Protein AF-A0A6B3GKW2-F1 (afdb_monomer)

pLDDT: mean 96.5, std 2.6, range [75.56, 98.69]

Nearest PDB structures (foldseek):
  6a1k-assembly1_B  TM=4.798E-01  e=1.785E+00  Bacillus subtilis subsp. subtilis str. 168
  3l86-assembly1_A  TM=4.323E-01  e=1.669E+00  Streptococcus mutans UA159
  5gl5-assembly1_A  TM=5.821E-01  e=4.915E+00  Saccharomyces cerevisiae S288C
  5djs-assembly1_A  TM=5.212E-01  e=7.886E+00  Thermobaculum terrenum

Secondary structure (DSSP, 8-state):
-EEEEEEEESSS--HHHHHHHHHHHHHHTTSEEEEEEEEE-SSS-TT-PPTT-EEEEEEE--TT-TT--TT-TTTTSBPSSS-TTSTTGGG-BHHHHHHH-

Solvent-accessible surface area (backbone atoms only — not comparable to full-atom values): 5838 Å² total; per-residue (Å²): 99,82,46,77,45,82,34,75,52,59,52,54,85,50,70,69,48,54,53,50,40,54,51,44,30,62,47,26,78,79,29,51,29,37,39,38,12,46,40,31,72,61,96,61,37,74,77,54,78,40,66,76,38,49,81,51,63,70,38,34,58,32,91,87,45,96,70,44,40,77,80,39,75,43,45,77,34,73,38,80,75,61,58,82,87,45,95,60,32,87,79,42,10,39,44,52,46,64,66,72,103

Mean predicted aligned error: 2.57 Å

Sequence (101 aa):
MHISFLLHNAYGIGGTIRTTFTLARTLAEQHDVEIVSVFRHRDAPVLGAPEGVALRHLVDLRKKSATYDGESAEHARPATVFPRGDSRHKQYSRLTDARIA

Structure (mmCIF, N/CA/C/O backbone):
data_AF-A0A6B3GKW2-F1
#
_entry.id   AF-A0A6B3GKW2-F1
#
loop_
_atom_site.group_PDB
_atom_site.id
_atom_site.type_symbol
_atom_site.label_atom_id
_atom_site.label_alt_id
_atom_site.label_comp_id
_atom_site.label_asym_id
_atom_site.label_entity_id
_atom_site.label_seq_id
_atom_site.pdbx_PDB_ins_code
_atom_site.Cartn_x
_atom_site.Cartn_y
_atom_site.Cartn_z
_atom_site.occupancy
_atom_site.B_iso_or_equiv
_atom_site.auth_seq_id
_atom_site.auth_comp_id
_atom_site.auth_asym_id
_atom_site.auth_atom_id
_atom_site.pdbx_PDB_model_num
ATOM 1 N N . MET A 1 1 ? -18.514 -2.827 9.881 1.00 97.50 1 MET A N 1
ATOM 2 C CA . MET A 1 1 ? -18.279 -3.013 8.427 1.00 97.50 1 MET A CA 1
ATOM 3 C C . MET A 1 1 ? -16.799 -3.279 8.213 1.00 97.50 1 MET A C 1
ATOM 5 O O . MET A 1 1 ? -16.035 -2.940 9.110 1.00 97.50 1 MET A O 1
ATOM 9 N N . HIS A 1 2 ? -16.422 -3.854 7.070 1.00 97.62 2 HIS A N 1
ATOM 10 C CA . HIS A 1 2 ? -15.023 -3.958 6.649 1.00 97.62 2 HIS A CA 1
ATOM 11 C C . HIS A 1 2 ? -14.680 -2.790 5.712 1.00 97.62 2 HIS A C 1
ATOM 13 O O . HIS A 1 2 ? -15.454 -2.507 4.794 1.00 97.62 2 HIS A O 1
ATOM 19 N N . ILE A 1 3 ? -13.572 -2.090 5.963 1.00 98.31 3 ILE A N 1
ATOM 20 C CA . ILE A 1 3 ? -13.134 -0.914 5.197 1.00 98.31 3 ILE A CA 1
ATOM 21 C C . ILE A 1 3 ? -11.665 -1.086 4.803 1.00 98.31 3 ILE A C 1
ATOM 23 O O . ILE A 1 3 ? -10.791 -1.140 5.667 1.00 98.31 3 ILE A O 1
ATOM 27 N N . SER A 1 4 ? -11.384 -1.076 3.499 1.00 97.94 4 SER A N 1
ATOM 28 C CA . SER A 1 4 ? -10.018 -1.174 2.972 1.00 97.94 4 SER A CA 1
ATOM 29 C C . SER A 1 4 ? -9.558 0.152 2.365 1.00 97.94 4 SER A C 1
ATOM 31 O O . SER A 1 4 ? -10.174 0.676 1.435 1.00 97.94 4 SER A O 1
ATOM 33 N N . PHE A 1 5 ? -8.427 0.672 2.840 1.00 98.19 5 PHE A N 1
ATOM 34 C CA . PHE A 1 5 ? -7.719 1.784 2.207 1.00 98.19 5 PHE A CA 1
ATOM 35 C C . PHE A 1 5 ? -6.627 1.254 1.281 1.00 98.19 5 PHE A C 1
ATOM 37 O O . PHE A 1 5 ? -5.653 0.665 1.747 1.00 98.19 5 PHE A O 1
ATOM 44 N N . LEU A 1 6 ? -6.732 1.516 -0.021 1.00 97.44 6 LEU A N 1
ATOM 45 C CA . LEU A 1 6 ? -5.657 1.223 -0.969 1.00 97.44 6 LEU A CA 1
ATOM 46 C C . LEU A 1 6 ? -4.730 2.435 -1.105 1.00 97.44 6 LEU A C 1
ATOM 48 O O . LEU A 1 6 ? -5.137 3.504 -1.560 1.00 97.44 6 LEU A O 1
ATOM 52 N N . LEU A 1 7 ? -3.462 2.265 -0.735 1.00 96.88 7 LEU A N 1
ATOM 53 C CA . LEU A 1 7 ? -2.424 3.279 -0.885 1.00 96.88 7 LEU A CA 1
ATOM 54 C C . LEU A 1 7 ? -1.386 2.822 -1.895 1.00 96.88 7 LEU A C 1
ATOM 56 O O . LEU A 1 7 ? -0.922 1.690 -1.847 1.00 96.88 7 LEU A O 1
ATOM 60 N N . HIS A 1 8 ? -0.910 3.742 -2.733 1.00 95.81 8 HIS A N 1
ATOM 61 C CA . HIS A 1 8 ? 0.269 3.490 -3.563 1.00 95.81 8 HIS A CA 1
ATOM 62 C C . HIS A 1 8 ? 1.453 2.968 -2.722 1.00 95.81 8 HIS A C 1
ATOM 64 O O . HIS A 1 8 ? 2.141 2.026 -3.107 1.00 95.81 8 HIS A O 1
ATOM 70 N N . ASN A 1 9 ? 1.684 3.574 -1.555 1.00 94.75 9 ASN A N 1
ATOM 71 C CA . ASN A 1 9 ? 2.777 3.217 -0.663 1.00 94.75 9 ASN A CA 1
ATOM 72 C C . ASN A 1 9 ? 2.495 3.719 0.761 1.00 94.75 9 ASN A C 1
ATOM 74 O O . ASN A 1 9 ? 2.423 4.927 0.979 1.00 94.75 9 ASN A O 1
ATOM 78 N N . ALA A 1 10 ? 2.394 2.808 1.726 1.00 97.00 10 ALA A N 1
ATOM 79 C CA . ALA A 1 10 ? 2.161 3.110 3.140 1.00 97.00 10 ALA A CA 1
ATOM 80 C C . ALA A 1 10 ? 3.454 3.320 3.960 1.00 97.00 10 ALA A C 1
ATOM 82 O O . ALA A 1 10 ? 3.393 3.635 5.142 1.00 97.00 10 ALA A O 1
ATOM 83 N N . TYR A 1 11 ? 4.636 3.155 3.358 1.00 96.31 11 TYR A N 1
ATOM 84 C CA . TYR A 1 11 ? 5.924 3.147 4.069 1.00 96.31 11 TYR A CA 1
ATOM 85 C C . TYR A 1 11 ? 6.679 4.488 4.016 1.00 96.31 11 TYR A C 1
ATOM 87 O O . TYR A 1 11 ? 7.807 4.586 4.498 1.00 96.31 11 TYR A O 1
ATOM 95 N N . GLY A 1 12 ? 6.084 5.517 3.407 1.00 93.62 12 GLY A N 1
ATOM 96 C CA . GLY A 1 12 ? 6.626 6.878 3.352 1.00 93.62 12 GLY A CA 1
ATOM 97 C C . GLY A 1 12 ? 6.151 7.778 4.500 1.00 93.62 12 GLY A C 1
ATOM 98 O O . GLY A 1 12 ? 5.532 7.324 5.456 1.00 93.62 12 GLY A O 1
ATOM 99 N N . ILE A 1 13 ? 6.424 9.081 4.377 1.00 93.19 13 ILE A N 1
ATOM 100 C CA . ILE A 1 13 ? 6.066 10.113 5.376 1.00 93.19 13 ILE A CA 1
ATOM 101 C C . ILE A 1 13 ? 5.143 11.215 4.828 1.00 93.19 13 ILE A C 1
ATOM 103 O O . ILE A 1 13 ? 4.928 12.231 5.487 1.00 93.19 13 ILE A O 1
ATOM 107 N N . GLY A 1 14 ? 4.634 11.051 3.603 1.00 92.62 14 GLY A N 1
ATOM 108 C CA . GLY A 1 14 ? 3.843 12.074 2.915 1.00 92.62 14 GLY A CA 1
ATOM 109 C C . GLY A 1 14 ? 2.512 12.382 3.610 1.00 92.62 14 GLY A C 1
ATOM 110 O O . GLY A 1 14 ? 1.951 11.531 4.301 1.00 92.62 14 GLY A O 1
ATOM 111 N N . GLY A 1 15 ? 1.982 13.588 3.381 1.00 95.75 15 GLY A N 1
ATOM 112 C CA . GLY A 1 15 ? 0.738 14.063 4.005 1.00 95.75 15 GLY A CA 1
ATOM 113 C C . GLY A 1 15 ? -0.445 13.110 3.814 1.00 95.75 15 GLY A C 1
ATOM 114 O O . GLY A 1 15 ? -1.122 12.785 4.781 1.00 95.75 15 GLY A O 1
ATOM 115 N N . THR A 1 16 ? -0.623 12.560 2.608 1.00 95.00 16 THR A N 1
ATOM 116 C CA . THR A 1 16 ? -1.677 11.571 2.319 1.00 95.00 16 THR A CA 1
ATOM 117 C C . THR A 1 16 ? -1.582 10.331 3.207 1.00 95.00 16 THR A C 1
ATOM 119 O O . THR A 1 16 ? -2.603 9.857 3.697 1.00 95.00 16 THR A O 1
ATOM 122 N N . ILE A 1 17 ? -0.370 9.820 3.451 1.00 96.62 17 ILE A N 1
ATOM 123 C CA . ILE A 1 17 ? -0.153 8.636 4.296 1.00 96.62 17 ILE A CA 1
ATOM 124 C C . ILE A 1 17 ? -0.559 8.965 5.730 1.00 96.62 17 ILE A C 1
ATOM 126 O O . ILE A 1 17 ? -1.339 8.230 6.324 1.00 96.62 17 ILE A O 1
ATOM 130 N N . ARG A 1 18 ? -0.101 10.109 6.256 1.00 96.75 18 ARG A N 1
ATOM 131 C CA . ARG A 1 18 ? -0.435 10.559 7.612 1.00 96.75 18 ARG A CA 1
ATOM 132 C C . ARG A 1 18 ? -1.942 10.711 7.804 1.00 96.75 18 ARG A C 1
ATOM 134 O O . ARG A 1 18 ? -2.485 10.162 8.754 1.00 96.75 18 ARG A O 1
ATOM 141 N N . THR A 1 19 ? -2.615 11.420 6.900 1.00 97.75 19 THR A N 1
ATOM 142 C CA . THR A 1 19 ? -4.065 11.631 6.987 1.00 97.75 19 THR A CA 1
ATOM 143 C C . THR A 1 19 ? -4.830 10.314 6.879 1.00 97.75 19 THR A C 1
ATOM 145 O O . THR A 1 19 ? -5.750 10.088 7.660 1.00 97.75 19 THR A O 1
ATOM 148 N N . THR A 1 20 ? -4.419 9.418 5.974 1.00 98.00 20 THR A N 1
ATOM 149 C CA . THR A 1 20 ? -5.048 8.093 5.836 1.00 98.00 20 THR A CA 1
ATOM 150 C C . THR A 1 20 ? -4.851 7.253 7.094 1.00 98.00 20 THR A C 1
ATOM 152 O O . THR A 1 20 ? -5.802 6.638 7.555 1.00 98.00 20 THR A O 1
ATOM 155 N N . PHE A 1 21 ? -3.656 7.258 7.694 1.00 98.06 21 PHE A N 1
ATOM 156 C CA . PHE A 1 21 ? -3.384 6.514 8.929 1.00 98.06 21 PHE A CA 1
ATOM 157 C C . PHE A 1 21 ? -4.230 7.034 10.092 1.00 98.06 21 PHE A C 1
ATOM 159 O O . PHE A 1 21 ? -4.806 6.237 10.827 1.00 98.06 21 PHE A O 1
ATOM 166 N N . THR A 1 22 ? -4.353 8.358 10.235 1.00 98.19 22 THR A N 1
ATOM 167 C CA . THR A 1 22 ? -5.220 8.967 11.252 1.00 98.19 22 THR A CA 1
ATOM 168 C C . THR A 1 22 ? -6.676 8.555 11.059 1.00 98.19 22 THR A C 1
ATOM 170 O O . THR A 1 22 ? -7.304 8.113 12.016 1.00 98.19 22 THR A O 1
ATOM 173 N N . LEU A 1 23 ? -7.200 8.662 9.833 1.00 98.44 23 LEU A N 1
ATOM 174 C CA . LEU A 1 23 ? -8.583 8.294 9.531 1.00 98.44 23 LEU A CA 1
ATOM 175 C C . LEU A 1 23 ? -8.835 6.799 9.759 1.00 98.44 23 LEU A C 1
ATOM 177 O O . LEU A 1 23 ? -9.822 6.441 10.394 1.00 98.44 23 LEU A O 1
ATOM 181 N N . ALA A 1 24 ? -7.936 5.938 9.280 1.00 98.50 24 ALA A N 1
ATOM 182 C CA . ALA A 1 24 ? -8.045 4.494 9.447 1.00 98.50 24 ALA A CA 1
ATOM 183 C C . ALA A 1 24 ? -8.067 4.102 10.928 1.00 98.50 24 ALA A C 1
ATOM 185 O O . ALA A 1 24 ? -8.935 3.337 11.330 1.00 98.50 24 ALA A O 1
ATOM 186 N N . ARG A 1 25 ? -7.178 4.687 11.745 1.00 98.44 25 ARG A N 1
ATOM 187 C CA . ARG A 1 25 ? -7.157 4.472 13.199 1.00 98.44 25 ARG A CA 1
ATOM 188 C C . ARG A 1 25 ? -8.484 4.864 13.846 1.00 98.44 25 ARG A C 1
ATOM 190 O O . ARG A 1 25 ? -9.021 4.100 14.631 1.00 98.44 25 ARG A O 1
ATOM 197 N N . THR A 1 26 ? -9.019 6.037 13.512 1.00 98.50 26 THR A N 1
ATOM 198 C CA . THR A 1 26 ? -10.293 6.502 14.081 1.00 98.50 26 THR A CA 1
ATOM 199 C C . THR A 1 26 ? -11.464 5.613 13.662 1.00 98.50 26 THR A C 1
ATOM 201 O O . THR A 1 26 ? -12.319 5.303 14.481 1.00 98.50 26 THR A O 1
ATOM 204 N N . LEU A 1 27 ? -11.504 5.153 12.410 1.00 98.50 27 LEU A N 1
ATOM 205 C CA . LEU A 1 27 ? -12.551 4.232 11.957 1.00 98.50 27 LEU A CA 1
ATOM 206 C C . LEU A 1 27 ? -12.418 2.840 12.590 1.00 98.50 27 LEU A C 1
ATOM 208 O O . LEU A 1 27 ? -13.435 2.189 12.824 1.00 98.50 27 LEU A O 1
ATOM 212 N N . ALA A 1 28 ? -11.197 2.402 12.906 1.00 98.44 28 ALA A N 1
ATOM 213 C CA . ALA A 1 28 ? -10.935 1.109 13.535 1.00 98.44 28 ALA A CA 1
ATOM 214 C C . ALA A 1 28 ? -11.524 0.982 14.950 1.00 98.44 28 ALA A C 1
ATOM 216 O O . ALA A 1 28 ? -11.721 -0.126 15.437 1.00 98.44 28 ALA A O 1
ATOM 217 N N . GLU A 1 29 ? -11.881 2.097 15.595 1.00 98.12 29 GLU A N 1
ATOM 218 C CA . GLU A 1 29 ? -12.583 2.086 16.886 1.00 98.12 29 GLU A CA 1
ATOM 219 C C . GLU A 1 29 ? -13.976 1.435 16.790 1.00 98.12 29 GLU A C 1
ATOM 221 O O . GLU A 1 29 ? -14.513 0.971 17.795 1.00 98.12 29 GLU A O 1
ATOM 226 N N . GLN A 1 30 ? -14.579 1.397 15.594 1.00 98.19 30 GLN A N 1
ATOM 227 C CA . GLN A 1 30 ? -15.943 0.888 15.380 1.00 98.19 30 GLN A CA 1
ATOM 228 C C . GLN A 1 30 ? -16.077 -0.054 14.175 1.00 98.19 30 GLN A C 1
ATOM 230 O O . GLN A 1 30 ? -17.151 -0.620 13.927 1.00 98.19 30 GLN A O 1
ATOM 235 N N . HIS A 1 31 ? -15.026 -0.203 13.375 1.00 98.56 31 HIS A N 1
ATOM 236 C CA . HIS A 1 31 ? -15.036 -0.959 12.128 1.00 98.56 31 HIS A CA 1
ATOM 237 C C . HIS A 1 31 ? -13.799 -1.846 12.019 1.00 98.56 31 HIS A C 1
ATOM 239 O O . HIS A 1 31 ? -12.775 -1.581 12.634 1.00 98.56 31 HIS A O 1
ATOM 245 N N . ASP A 1 32 ? -13.893 -2.887 11.199 1.00 98.44 32 ASP A N 1
ATOM 246 C CA . ASP A 1 32 ? -12.725 -3.662 10.800 1.00 98.44 32 ASP A CA 1
ATOM 247 C C . ASP A 1 32 ? -12.042 -2.919 9.647 1.00 98.44 32 ASP A C 1
ATOM 249 O O . ASP A 1 32 ? -12.658 -2.700 8.598 1.00 98.44 32 ASP A O 1
ATOM 253 N N . VAL A 1 33 ? -10.817 -2.446 9.869 1.00 98.69 33 VAL A N 1
ATOM 254 C CA . VAL A 1 33 ? -10.118 -1.559 8.936 1.00 98.69 33 VAL A CA 1
ATOM 255 C C . VAL A 1 33 ? -8.773 -2.150 8.551 1.00 98.69 33 VAL A C 1
ATOM 257 O O . VAL A 1 33 ? -7.954 -2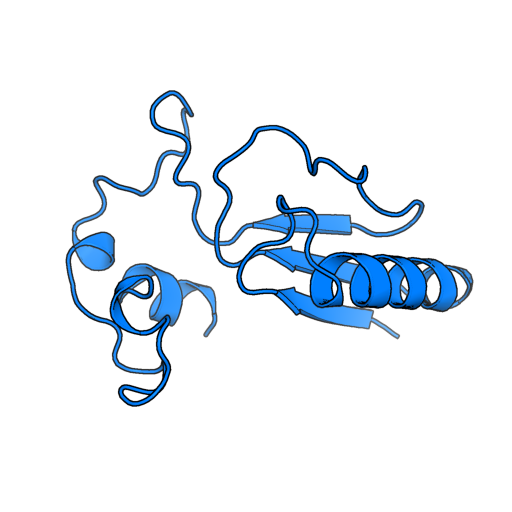.499 9.404 1.00 98.69 33 VAL A O 1
ATOM 260 N N . GLU A 1 34 ? -8.503 -2.170 7.249 1.00 98.38 34 GLU A N 1
ATOM 261 C CA . GLU A 1 34 ? -7.187 -2.499 6.716 1.00 98.38 34 GLU A CA 1
ATOM 262 C C . GLU A 1 34 ? -6.627 -1.393 5.819 1.00 98.38 34 GLU A C 1
ATOM 264 O O . GLU A 1 34 ? -7.340 -0.654 5.136 1.00 98.38 34 GLU A O 1
ATOM 269 N N . ILE A 1 35 ? -5.301 -1.312 5.794 1.00 98.44 35 ILE A N 1
ATOM 270 C CA . ILE A 1 35 ? -4.539 -0.559 4.810 1.00 98.44 35 ILE A CA 1
ATOM 271 C C . ILE A 1 35 ? -3.799 -1.558 3.929 1.00 98.44 35 ILE A C 1
ATOM 273 O O . ILE A 1 35 ? -3.029 -2.405 4.388 1.00 98.44 35 ILE A O 1
ATOM 277 N N . VAL A 1 36 ? -3.994 -1.401 2.628 1.00 98.25 36 VAL A N 1
ATOM 278 C CA . VAL A 1 36 ? -3.365 -2.191 1.582 1.00 98.25 36 VAL A CA 1
ATOM 279 C C . VAL A 1 36 ? -2.387 -1.289 0.849 1.00 98.25 36 VAL A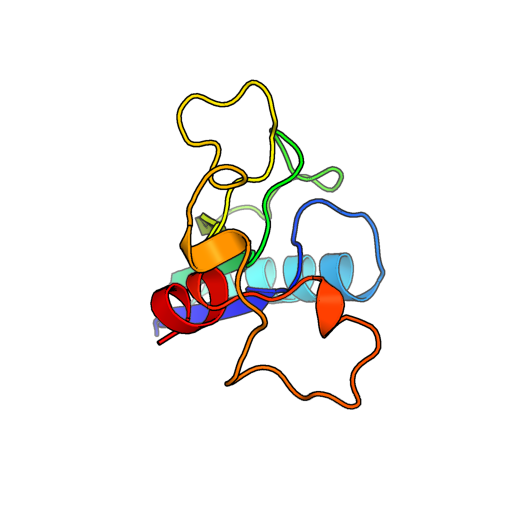 C 1
ATOM 281 O O . VAL A 1 36 ? -2.775 -0.368 0.134 1.00 98.25 36 VAL A O 1
ATOM 284 N N . SER A 1 37 ? -1.095 -1.528 1.034 1.00 98.12 37 SER A N 1
ATOM 285 C CA . SER A 1 37 ? -0.054 -0.827 0.285 1.00 98.12 37 SER A CA 1
ATOM 286 C C . SER A 1 37 ? 0.198 -1.538 -1.043 1.00 98.12 37 SER A C 1
ATOM 288 O O . SER A 1 37 ? 0.518 -2.722 -1.042 1.00 98.12 37 SER A O 1
ATOM 290 N N . VAL A 1 38 ? 0.136 -0.852 -2.184 1.00 98.06 38 VAL A N 1
ATOM 291 C CA . VAL A 1 38 ? 0.5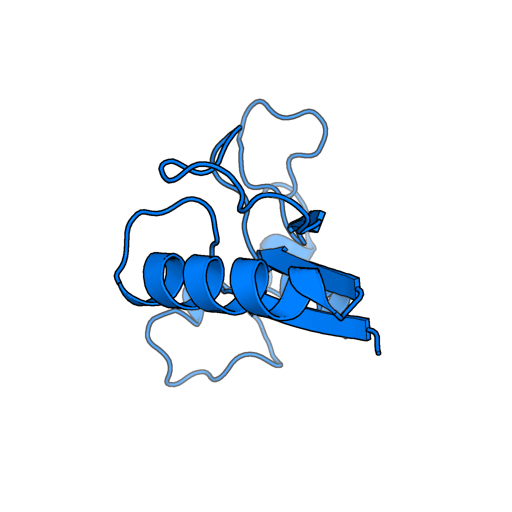06 -1.471 -3.469 1.00 98.06 38 VAL A CA 1
ATOM 292 C C . VAL A 1 38 ? 1.963 -1.920 -3.413 1.00 98.06 38 VAL A C 1
ATOM 294 O O . VAL A 1 38 ? 2.255 -3.075 -3.704 1.00 98.06 38 VAL A O 1
ATOM 297 N N . PHE A 1 39 ? 2.862 -1.048 -2.954 1.00 98.12 39 PHE A N 1
ATOM 298 C CA . PHE A 1 39 ? 4.284 -1.363 -2.844 1.00 98.12 39 PHE A CA 1
ATOM 299 C C . PHE A 1 39 ? 4.769 -1.392 -1.400 1.00 98.12 39 PHE A C 1
ATOM 301 O O . PHE A 1 39 ? 4.431 -0.524 -0.591 1.00 98.12 39 PHE A O 1
ATOM 308 N N . ARG A 1 40 ? 5.652 -2.340 -1.099 1.00 97.69 40 ARG A N 1
ATOM 309 C CA . ARG A 1 40 ? 6.495 -2.348 0.096 1.00 97.69 40 ARG A CA 1
ATOM 310 C C . ARG A 1 40 ? 7.948 -2.205 -0.319 1.00 97.69 40 ARG A C 1
ATOM 312 O O . ARG A 1 40 ? 8.454 -2.987 -1.105 1.00 97.69 40 ARG A O 1
ATOM 319 N N . HIS A 1 41 ? 8.632 -1.209 0.228 1.00 96.31 41 HIS A N 1
ATOM 320 C CA . HIS A 1 41 ? 10.059 -0.974 -0.030 1.00 96.31 41 HIS A CA 1
ATOM 321 C C . HIS A 1 41 ? 10.870 -0.851 1.272 1.00 96.31 41 HIS A C 1
ATOM 323 O O . HIS A 1 41 ? 12.072 -0.604 1.234 1.00 96.31 41 HIS A O 1
ATOM 329 N N . ARG A 1 42 ? 10.212 -1.019 2.429 1.00 95.81 42 ARG A N 1
ATOM 330 C CA . ARG A 1 42 ? 10.795 -0.988 3.778 1.00 95.81 42 ARG A CA 1
ATOM 331 C C . ARG A 1 42 ? 10.157 -2.056 4.653 1.00 95.81 42 ARG A C 1
ATOM 333 O O . ARG A 1 42 ? 9.037 -2.498 4.392 1.00 95.81 42 ARG A O 1
ATOM 340 N N . ASP A 1 43 ? 10.861 -2.448 5.706 1.00 94.50 43 ASP A N 1
ATOM 341 C CA . ASP A 1 43 ? 10.364 -3.456 6.641 1.00 94.50 43 ASP A CA 1
ATOM 342 C C . ASP A 1 43 ? 9.187 -2.930 7.464 1.00 94.50 43 ASP A C 1
ATOM 344 O O . ASP A 1 43 ? 8.170 -3.613 7.564 1.00 94.50 43 ASP A O 1
ATOM 348 N N . ALA A 1 44 ? 9.270 -1.694 7.954 1.00 94.19 44 ALA A N 1
ATOM 349 C CA . ALA A 1 44 ? 8.212 -1.047 8.723 1.00 94.19 44 ALA A CA 1
ATOM 350 C C . ALA A 1 44 ? 7.869 0.344 8.157 1.00 94.19 44 ALA A C 1
ATOM 352 O O . ALA A 1 44 ? 8.749 1.009 7.591 1.00 94.19 44 ALA A O 1
ATOM 353 N N . PRO A 1 45 ? 6.608 0.807 8.283 1.00 95.81 45 PRO A N 1
ATOM 354 C CA . PRO A 1 45 ? 6.249 2.191 7.997 1.00 95.81 45 PRO A CA 1
ATOM 355 C C . PRO A 1 45 ? 7.013 3.152 8.897 1.00 95.81 45 PRO A C 1
ATOM 357 O O . PRO A 1 45 ? 7.107 2.939 10.102 1.00 95.81 45 PRO A O 1
ATOM 360 N N . VAL A 1 46 ? 7.500 4.254 8.330 1.00 95.56 46 VAL A N 1
ATOM 361 C CA . VAL A 1 46 ? 8.263 5.255 9.095 1.00 95.56 46 VAL A CA 1
ATOM 362 C C . VAL A 1 46 ? 7.405 5.935 10.165 1.00 95.56 46 VAL A C 1
ATOM 364 O O . VAL A 1 46 ? 7.913 6.299 11.217 1.00 95.56 46 VAL A O 1
ATOM 367 N N . LEU A 1 47 ? 6.106 6.092 9.908 1.00 93.38 47 LEU A N 1
ATOM 368 C CA . LEU A 1 47 ? 5.165 6.699 10.852 1.00 93.38 47 LEU A CA 1
ATOM 369 C C . LEU A 1 47 ? 4.628 5.713 11.905 1.00 93.38 47 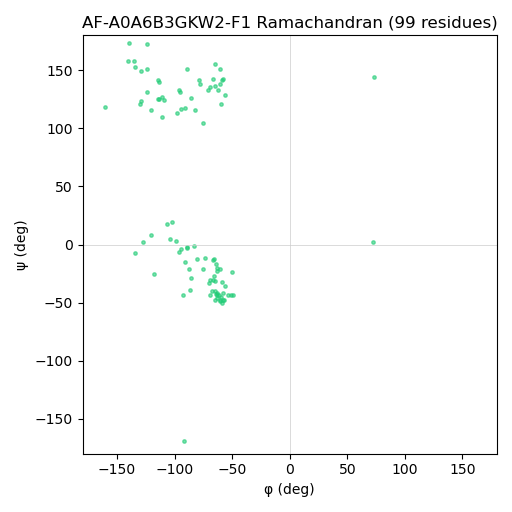LEU A C 1
ATOM 371 O O . LEU A 1 47 ? 3.849 6.129 12.755 1.00 93.38 47 LEU A O 1
ATOM 375 N N . GLY A 1 48 ? 5.027 4.436 11.848 1.00 94.12 48 GLY A N 1
ATOM 376 C CA . GLY A 1 48 ? 4.368 3.351 12.577 1.00 94.12 48 GLY A CA 1
ATOM 377 C C . GLY A 1 48 ? 3.020 2.986 11.948 1.00 94.12 48 GLY A C 1
ATOM 378 O O . GLY A 1 48 ? 2.322 3.842 11.406 1.00 94.12 48 GLY A O 1
ATOM 379 N N . ALA A 1 49 ? 2.661 1.701 11.961 1.00 92.88 49 ALA A N 1
ATOM 380 C CA . ALA A 1 49 ? 1.323 1.294 11.536 1.00 92.88 49 ALA A CA 1
ATOM 381 C C . ALA A 1 49 ? 0.276 1.829 12.538 1.00 92.88 49 ALA A C 1
ATOM 383 O O . ALA A 1 49 ? 0.567 1.855 13.737 1.00 92.88 49 ALA A O 1
ATOM 384 N N . PRO A 1 50 ? -0.911 2.270 12.079 1.00 95.50 50 PRO A N 1
ATOM 385 C CA . PRO A 1 50 ? -1.952 2.732 12.984 1.00 95.50 50 PRO A CA 1
ATOM 386 C C . PRO A 1 50 ? -2.456 1.577 13.855 1.00 95.50 50 PRO A C 1
ATOM 388 O O . PRO A 1 50 ? -2.671 0.468 13.371 1.00 95.50 50 PRO A O 1
ATOM 391 N N . GLU A 1 51 ? -2.632 1.842 15.147 1.00 96.19 51 GLU A N 1
ATOM 392 C CA . GLU A 1 51 ? -3.165 0.862 16.094 1.00 96.19 51 GLU A CA 1
ATOM 393 C C . GLU A 1 51 ? -4.565 0.395 15.675 1.00 96.19 51 GLU A C 1
ATOM 395 O O . GLU A 1 51 ? -5.364 1.186 15.173 1.00 96.19 51 GLU A O 1
ATOM 400 N N . GLY A 1 52 ? -4.845 -0.898 15.859 1.00 96.88 52 GLY A N 1
ATOM 401 C CA . GLY A 1 52 ? -6.129 -1.503 15.495 1.00 96.88 52 GLY A CA 1
ATOM 402 C C . GLY A 1 52 ? -6.358 -1.676 13.989 1.00 96.88 52 GLY A C 1
ATOM 403 O O . GLY A 1 52 ? -7.413 -2.161 13.602 1.00 96.88 52 GLY A O 1
ATOM 404 N N . VAL A 1 53 ? -5.389 -1.318 13.137 1.00 98.38 53 VAL A N 1
ATOM 405 C CA . VAL A 1 53 ? -5.514 -1.390 11.675 1.00 98.38 53 VAL A CA 1
ATOM 406 C C . VAL A 1 53 ? -4.555 -2.434 11.111 1.00 98.38 53 VAL A C 1
ATOM 408 O O . VAL A 1 53 ? -3.339 -2.360 11.312 1.00 98.38 53 VAL A O 1
ATOM 411 N N . ALA A 1 54 ? -5.081 -3.387 10.341 1.00 97.75 54 ALA A N 1
ATOM 412 C CA . ALA A 1 54 ? -4.242 -4.341 9.625 1.00 97.75 54 ALA A CA 1
ATOM 413 C C . ALA A 1 54 ? -3.471 -3.633 8.499 1.00 97.75 54 ALA A C 1
ATOM 415 O O . ALA A 1 54 ? -4.040 -2.853 7.739 1.00 97.75 54 ALA A O 1
ATOM 416 N N . LEU A 1 55 ? -2.175 -3.916 8.356 1.00 97.62 55 LEU A N 1
ATOM 417 C CA . LEU A 1 55 ? -1.361 -3.390 7.260 1.00 97.62 55 LEU A CA 1
ATOM 418 C C . LEU A 1 55 ? -0.773 -4.534 6.441 1.00 97.62 55 LEU A C 1
ATOM 420 O O . LEU A 1 55 ? 0.086 -5.278 6.918 1.00 97.62 55 LEU A O 1
ATOM 424 N N . ARG A 1 56 ? -1.172 -4.616 5.172 1.00 96.69 56 ARG A N 1
ATOM 425 C CA . ARG A 1 56 ? -0.609 -5.560 4.199 1.00 96.69 56 ARG A CA 1
ATOM 426 C C . ARG A 1 56 ? -0.081 -4.849 2.961 1.00 96.69 56 ARG A C 1
ATOM 428 O O . ARG A 1 56 ? -0.239 -3.641 2.789 1.00 96.69 56 ARG A O 1
ATOM 435 N N . HIS A 1 57 ? 0.579 -5.613 2.099 1.00 97.75 57 HIS A N 1
ATOM 436 C CA . HIS A 1 57 ? 1.136 -5.120 0.847 1.00 97.75 57 HIS A CA 1
ATOM 437 C C . HIS A 1 57 ? 0.817 -6.063 -0.310 1.00 97.75 57 HIS A C 1
ATOM 439 O O . HIS A 1 57 ? 0.626 -7.257 -0.089 1.00 97.75 57 HIS A O 1
ATOM 445 N N . LEU A 1 58 ? 0.752 -5.517 -1.524 1.00 97.81 58 LEU A N 1
ATOM 446 C CA . LEU A 1 58 ? 0.514 -6.297 -2.735 1.00 97.81 58 LEU A CA 1
ATOM 447 C C . LEU A 1 58 ? 1.814 -6.723 -3.398 1.00 97.81 58 LEU A C 1
ATOM 449 O O . LEU A 1 58 ? 1.894 -7.862 -3.820 1.00 97.81 58 LEU A O 1
ATOM 453 N N . VAL A 1 59 ? 2.812 -5.844 -3.501 1.00 98.31 59 VAL A N 1
ATOM 454 C CA . VAL A 1 59 ? 4.095 -6.107 -4.170 1.00 98.31 59 VAL A CA 1
ATOM 455 C C . VAL A 1 59 ? 5.246 -5.721 -3.247 1.00 98.31 59 VAL A C 1
ATOM 457 O O . VAL A 1 59 ? 5.335 -4.577 -2.792 1.00 98.31 59 VAL A O 1
ATOM 460 N N . ASP A 1 60 ? 6.142 -6.662 -2.968 1.00 98.12 60 ASP A N 1
ATOM 461 C CA . ASP A 1 60 ? 7.322 -6.442 -2.139 1.00 98.12 60 ASP A CA 1
ATOM 462 C C . ASP A 1 60 ? 8.568 -6.187 -2.992 1.00 98.12 60 ASP A C 1
ATOM 464 O O . ASP A 1 60 ? 9.082 -7.056 -3.686 1.00 98.12 60 ASP A O 1
ATOM 468 N N . LEU A 1 61 ? 9.091 -4.969 -2.913 1.00 97.62 61 LEU A N 1
ATOM 469 C CA . LEU A 1 61 ? 10.262 -4.500 -3.651 1.00 97.62 61 LEU A CA 1
ATOM 470 C C . LEU A 1 61 ? 11.499 -4.351 -2.752 1.00 97.62 61 LEU A C 1
ATOM 472 O O . LEU A 1 61 ? 12.475 -3.686 -3.112 1.00 97.62 61 LEU A O 1
ATOM 476 N N . ARG A 1 62 ? 11.498 -4.974 -1.570 1.00 97.38 62 ARG A N 1
ATOM 477 C CA . ARG A 1 62 ? 12.694 -5.083 -0.729 1.00 97.38 62 ARG A CA 1
ATOM 478 C C . ARG A 1 62 ? 13.643 -6.130 -1.316 1.00 97.38 62 ARG A C 1
ATOM 480 O O . ARG A 1 62 ? 13.430 -7.320 -1.132 1.00 97.38 62 ARG A O 1
ATOM 487 N N . LYS A 1 63 ? 14.733 -5.693 -1.956 1.00 94.38 63 LYS A N 1
ATOM 488 C CA . LYS A 1 63 ? 15.706 -6.559 -2.667 1.00 94.38 63 LYS A CA 1
ATOM 489 C C . LYS A 1 63 ? 16.256 -7.765 -1.888 1.00 94.38 63 LYS A C 1
ATOM 491 O O . LYS A 1 63 ? 16.748 -8.697 -2.503 1.00 94.38 63 LYS A O 1
ATOM 496 N N . LYS A 1 64 ? 16.252 -7.726 -0.553 1.00 94.50 64 LYS A N 1
ATOM 497 C CA . LYS A 1 64 ? 16.749 -8.813 0.314 1.00 94.50 64 LYS A CA 1
ATOM 498 C C . LYS A 1 64 ? 15.626 -9.634 0.959 1.00 94.50 64 LYS A C 1
ATOM 500 O O . LYS A 1 64 ? 15.896 -10.459 1.823 1.00 94.50 64 LYS A O 1
ATOM 505 N N . SER A 1 65 ? 14.372 -9.356 0.613 1.00 95.94 65 SER A N 1
ATOM 506 C CA . SER A 1 65 ? 13.218 -10.066 1.153 1.00 95.94 65 SER A CA 1
ATOM 507 C C . SER A 1 65 ? 13.043 -11.410 0.461 1.00 95.94 65 SER A C 1
ATOM 509 O O . SER A 1 65 ? 13.179 -11.504 -0.755 1.00 95.94 65 SER A O 1
ATOM 511 N N . ALA A 1 66 ? 12.657 -12.432 1.226 1.00 95.00 66 ALA A N 1
ATOM 512 C CA . ALA A 1 66 ? 12.281 -13.735 0.679 1.00 95.00 66 ALA A CA 1
ATOM 513 C C . ALA A 1 66 ? 11.038 -13.667 -0.229 1.00 95.00 66 ALA A C 1
ATOM 515 O O . ALA A 1 66 ? 10.819 -14.557 -1.041 1.00 95.00 66 ALA A O 1
ATOM 516 N N . THR A 1 67 ? 10.232 -12.611 -0.097 1.00 95.88 67 THR A N 1
ATOM 517 C CA . THR A 1 67 ? 9.039 -12.354 -0.914 1.00 95.88 67 THR A CA 1
ATOM 518 C C . THR A 1 67 ? 9.285 -11.293 -1.987 1.00 95.88 67 THR A C 1
ATOM 520 O O . THR A 1 67 ? 8.331 -10.688 -2.454 1.00 95.88 67 THR A O 1
ATOM 523 N N . TYR A 1 68 ? 10.543 -11.010 -2.351 1.00 97.75 68 TYR A N 1
ATOM 524 C CA . TYR A 1 68 ? 10.864 -9.992 -3.354 1.00 97.75 68 TYR A CA 1
ATOM 525 C C . TYR A 1 68 ? 10.228 -10.310 -4.714 1.00 97.75 68 TYR A C 1
ATOM 527 O O . TYR A 1 68 ? 10.514 -11.326 -5.337 1.00 97.75 68 TYR A O 1
ATOM 535 N N . ASP A 1 69 ? 9.398 -9.393 -5.195 1.00 97.94 69 ASP A N 1
ATOM 536 C CA . ASP A 1 69 ? 8.617 -9.539 -6.421 1.00 97.94 69 ASP A CA 1
ATOM 537 C C . ASP A 1 69 ? 9.278 -8.905 -7.649 1.00 97.94 69 ASP A C 1
ATOM 539 O O . ASP A 1 69 ? 8.780 -9.043 -8.767 1.00 97.94 69 ASP A O 1
ATOM 543 N N . GLY A 1 70 ? 10.391 -8.188 -7.464 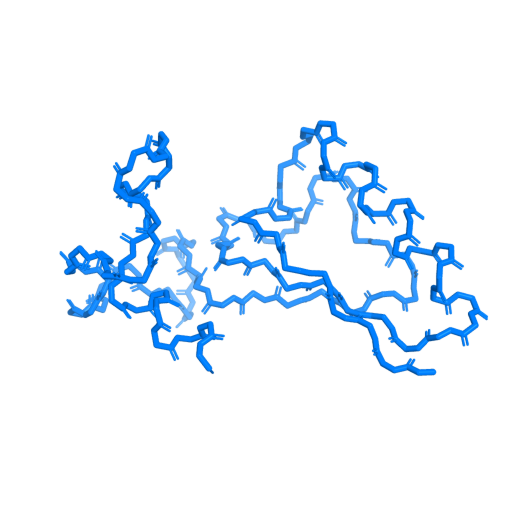1.00 96.06 70 GLY A N 1
ATOM 544 C CA . GLY A 1 70 ? 11.009 -7.409 -8.538 1.00 96.06 70 GLY A CA 1
ATOM 545 C C . GLY A 1 70 ? 11.586 -8.244 -9.687 1.00 96.06 70 GLY A C 1
ATOM 546 O O . GLY A 1 70 ? 11.881 -7.687 -10.740 1.00 96.06 70 GLY A O 1
ATOM 547 N N . GLU A 1 71 ? 11.730 -9.559 -9.506 1.00 96.06 71 GLU A N 1
ATOM 548 C CA . GLU A 1 71 ? 12.171 -10.508 -10.542 1.00 96.06 71 GLU A CA 1
ATOM 549 C C . GLU A 1 71 ? 11.007 -11.182 -11.282 1.00 96.06 71 GLU A C 1
ATOM 551 O O . GLU A 1 71 ? 11.221 -11.938 -12.229 1.00 96.06 71 GLU A O 1
ATOM 556 N N . SER A 1 72 ? 9.760 -10.912 -10.886 1.00 96.44 72 SER A N 1
ATOM 557 C CA . SER A 1 72 ? 8.593 -11.456 -11.575 1.00 96.44 72 SER A CA 1
ATOM 558 C C . SER A 1 72 ? 8.530 -10.964 -13.023 1.00 96.44 72 SER A C 1
ATOM 560 O O . SER A 1 72 ? 8.603 -9.762 -13.290 1.00 96.44 72 SER A O 1
ATOM 562 N N . ALA A 1 73 ? 8.300 -11.883 -13.966 1.00 97.19 73 ALA A N 1
ATOM 563 C CA . ALA A 1 73 ? 8.113 -11.541 -15.376 1.00 97.19 73 ALA A CA 1
ATOM 564 C C . ALA A 1 73 ? 6.974 -10.525 -15.579 1.00 97.19 73 ALA A C 1
ATOM 566 O O . ALA A 1 73 ? 7.087 -9.615 -16.398 1.00 97.19 73 ALA A O 1
ATOM 567 N N . GLU A 1 74 ? 5.905 -10.619 -14.783 1.00 97.75 74 GLU A N 1
ATOM 568 C CA . GLU A 1 74 ? 4.782 -9.680 -14.843 1.00 97.75 74 GLU A CA 1
ATOM 569 C C . GLU A 1 74 ? 5.108 -8.320 -14.210 1.00 97.75 74 GLU A C 1
ATOM 571 O O . GLU A 1 74 ? 4.476 -7.322 -14.557 1.00 97.75 74 GLU A O 1
ATOM 576 N N . HIS A 1 75 ? 6.115 -8.236 -13.330 1.00 97.38 75 HIS A N 1
ATOM 577 C CA . HIS A 1 75 ? 6.594 -6.954 -12.807 1.00 97.38 75 HIS A CA 1
ATOM 578 C C . HIS A 1 75 ? 7.331 -6.138 -13.880 1.00 97.38 75 HIS A C 1
ATOM 580 O O . HIS A 1 75 ? 7.213 -4.915 -13.920 1.00 97.38 75 HIS A O 1
ATOM 586 N N . ALA A 1 76 ? 8.031 -6.806 -14.801 1.00 95.88 76 ALA A N 1
ATOM 587 C CA . ALA A 1 76 ? 8.739 -6.158 -15.906 1.00 95.88 76 ALA A CA 1
ATOM 588 C C . ALA A 1 76 ? 7.807 -5.627 -17.015 1.00 95.88 76 ALA A C 1
ATOM 590 O O . ALA A 1 76 ? 8.244 -4.891 -17.903 1.00 95.88 76 ALA A O 1
ATOM 591 N N . ARG A 1 77 ? 6.522 -6.004 -16.998 1.00 97.62 77 ARG A N 1
ATOM 592 C CA . ARG A 1 77 ? 5.552 -5.638 -18.036 1.00 97.62 77 ARG A CA 1
ATOM 593 C C . ARG A 1 77 ? 4.753 -4.402 -17.615 1.00 97.62 77 ARG A C 1
ATOM 595 O O . ARG A 1 77 ? 4.229 -4.390 -16.501 1.00 97.62 77 ARG A O 1
ATOM 602 N N . PRO A 1 78 ? 4.582 -3.395 -18.493 1.00 97.00 78 PRO A N 1
ATOM 603 C CA . PRO A 1 78 ? 3.819 -2.191 -18.166 1.00 97.00 78 PRO A CA 1
ATOM 604 C C . PRO A 1 78 ? 2.376 -2.487 -17.743 1.00 97.00 78 PRO A C 1
ATOM 606 O O . PRO 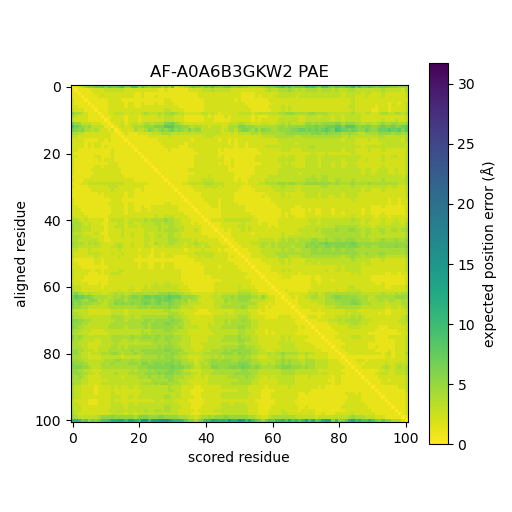A 1 78 ? 1.718 -3.353 -18.332 1.00 97.00 78 PRO A O 1
ATOM 609 N N . ALA A 1 79 ? 1.880 -1.726 -16.765 1.00 97.31 79 ALA A N 1
ATOM 610 C CA . ALA A 1 79 ? 0.481 -1.769 -16.353 1.00 97.31 79 ALA A CA 1
ATOM 611 C C . ALA A 1 79 ? -0.480 -1.394 -17.490 1.00 97.31 79 ALA A C 1
ATOM 613 O O . ALA A 1 79 ? -0.182 -0.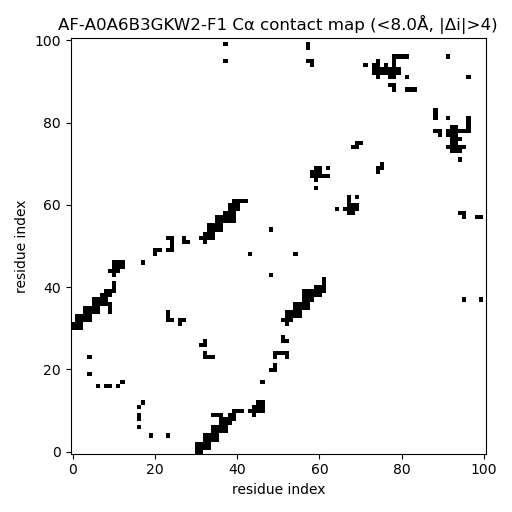593 -18.382 1.00 97.31 79 ALA A O 1
ATOM 614 N N . THR A 1 80 ? -1.673 -1.962 -17.410 1.00 96.00 80 THR A N 1
ATOM 615 C CA . THR A 1 80 ? -2.811 -1.724 -18.299 1.00 96.00 80 THR A CA 1
ATOM 616 C C . THR A 1 80 ? -4.019 -1.134 -17.600 1.00 96.00 80 THR A C 1
ATOM 618 O O . THR A 1 80 ? -4.788 -0.444 -18.263 1.00 96.00 80 THR A O 1
ATOM 621 N N . VAL A 1 81 ? -4.171 -1.364 -16.294 1.00 94.38 81 VAL A N 1
ATOM 622 C CA . VAL A 1 81 ? -5.280 -0.805 -15.510 1.00 94.38 81 VAL A CA 1
ATOM 623 C C . VAL A 1 81 ? -4.930 0.590 -14.986 1.00 94.38 81 VAL A C 1
ATOM 625 O O . VAL A 1 81 ? -5.769 1.488 -15.004 1.00 94.38 81 VAL A O 1
ATOM 628 N N . PHE A 1 82 ? -3.684 0.808 -14.553 1.00 94.69 82 PHE A N 1
ATOM 629 C CA . PHE A 1 82 ? -3.280 2.092 -13.975 1.00 94.69 82 PHE A CA 1
ATOM 630 C C . PHE A 1 82 ?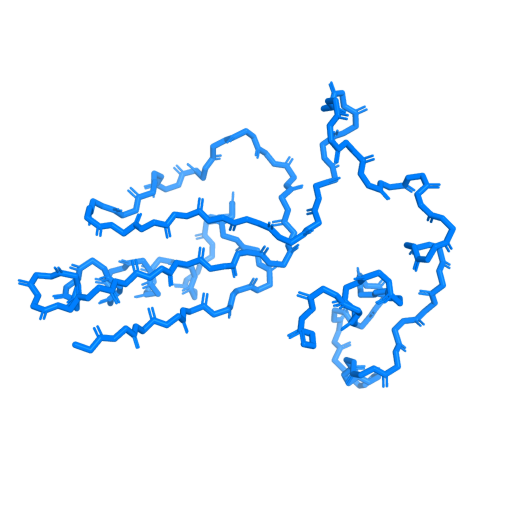 -3.189 3.221 -15.032 1.00 94.69 82 PHE A C 1
ATOM 632 O O . PHE A 1 82 ? -2.539 3.028 -16.069 1.00 94.69 82 PHE A O 1
ATOM 639 N N . PRO A 1 83 ? -3.757 4.422 -14.782 1.00 94.94 83 PRO A N 1
ATOM 640 C CA . PRO A 1 83 ? -3.822 5.503 -15.768 1.00 94.94 83 PRO A CA 1
ATOM 641 C C . PRO A 1 83 ? -2.458 5.915 -16.336 1.00 94.94 83 PRO A C 1
ATOM 643 O O . PRO A 1 83 ? -1.539 6.250 -15.593 1.00 94.94 83 PRO A O 1
ATOM 646 N N . ARG A 1 84 ? -2.341 5.967 -17.670 1.00 94.38 84 ARG A N 1
ATOM 647 C CA . ARG A 1 84 ? -1.090 6.334 -18.370 1.00 94.38 84 ARG A CA 1
ATOM 648 C C . ARG A 1 84 ? -0.649 7.783 -18.153 1.00 94.38 84 ARG A C 1
ATOM 650 O O . ARG A 1 84 ? 0.536 8.073 -18.267 1.00 94.38 84 ARG A O 1
ATOM 657 N N . GLY A 1 85 ? -1.598 8.680 -17.880 1.00 95.75 85 GLY A N 1
ATOM 658 C CA . GLY A 1 85 ? -1.330 10.102 -17.643 1.00 95.75 85 GLY A CA 1
ATOM 659 C C . GLY A 1 85 ? -0.843 10.424 -16.228 1.00 95.75 85 GLY A C 1
ATOM 660 O O . GLY A 1 85 ? -0.374 11.533 -15.992 1.00 95.75 85 GLY A O 1
ATOM 661 N N . ASP A 1 86 ? -0.942 9.483 -15.285 1.00 96.12 86 ASP A N 1
ATOM 662 C CA . ASP A 1 86 ? -0.467 9.697 -13.920 1.00 96.12 86 ASP A CA 1
ATOM 663 C C . ASP A 1 86 ? 1.062 9.560 -13.859 1.00 96.12 86 ASP A C 1
ATOM 665 O O . ASP A 1 86 ? 1.660 8.656 -14.451 1.00 96.12 86 ASP A O 1
ATOM 669 N N . SER A 1 87 ? 1.717 10.449 -13.110 1.00 95.62 87 SER A N 1
ATOM 670 C CA . SER A 1 87 ? 3.180 10.486 -12.986 1.00 95.62 87 SER A CA 1
ATOM 671 C C . SER A 1 87 ? 3.779 9.198 -12.409 1.00 95.62 87 SER A C 1
ATOM 673 O O . SER A 1 87 ? 4.957 8.908 -12.629 1.00 95.62 87 SER A O 1
ATOM 675 N N . ARG A 1 88 ? 2.978 8.392 -11.703 1.00 95.19 88 ARG A N 1
ATOM 676 C CA . ARG A 1 88 ? 3.382 7.102 -11.139 1.00 95.19 88 ARG A CA 1
ATOM 677 C C . ARG A 1 88 ? 3.183 5.928 -12.086 1.00 95.19 88 ARG A C 1
ATOM 679 O O . ARG A 1 88 ? 3.583 4.831 -11.714 1.00 95.19 88 ARG A O 1
ATOM 686 N N . HIS A 1 89 ? 2.637 6.116 -13.291 1.00 96.19 89 HIS A N 1
ATOM 687 C CA . HIS A 1 89 ? 2.311 5.015 -14.207 1.00 96.19 89 HIS A CA 1
ATOM 688 C C . HIS A 1 89 ? 3.458 4.016 -14.401 1.00 96.19 89 HIS A C 1
ATOM 690 O O . HIS A 1 89 ? 3.250 2.812 -14.311 1.00 96.19 89 HIS A O 1
ATOM 696 N N . LYS A 1 90 ? 4.690 4.511 -14.564 1.00 96.50 90 LYS A N 1
ATOM 697 C CA . LYS A 1 90 ? 5.888 3.676 -14.766 1.00 96.50 90 LYS A CA 1
ATOM 698 C C . LYS A 1 90 ? 6.274 2.803 -13.565 1.00 96.50 90 LYS A C 1
ATOM 700 O O . LYS A 1 90 ? 7.141 1.952 -13.702 1.00 96.50 90 LYS A O 1
ATOM 705 N N . GLN A 1 91 ? 5.691 3.046 -12.395 1.00 96.62 91 GLN A N 1
ATOM 706 C CA . GLN A 1 91 ? 5.918 2.240 -11.194 1.00 96.62 91 GLN A CA 1
ATOM 707 C C . GLN A 1 91 ? 4.964 1.042 -11.134 1.00 96.62 91 GLN A C 1
ATOM 709 O O . GLN A 1 91 ? 5.252 0.072 -10.443 1.00 96.62 91 GLN A O 1
ATOM 714 N N . TYR A 1 92 ? 3.839 1.102 -11.853 1.00 97.88 92 TYR A N 1
ATOM 715 C CA . TYR A 1 92 ? 2.860 0.025 -11.926 1.00 97.88 92 TYR A CA 1
ATOM 716 C C . TYR A 1 92 ? 3.200 -0.943 -13.062 1.00 97.88 92 TYR A C 1
ATOM 718 O O . TYR A 1 92 ? 3.794 -0.582 -14.079 1.00 97.88 92 TYR A O 1
ATOM 726 N N . SER A 1 93 ? 2.796 -2.193 -12.877 1.00 98.25 93 SER A N 1
ATOM 727 C CA . SER A 1 93 ? 3.096 -3.317 -13.763 1.00 98.25 93 SER A CA 1
ATOM 728 C C . SER A 1 93 ? 1.887 -4.237 -13.937 1.00 98.25 93 SER A C 1
ATOM 730 O O . SER A 1 93 ? 0.874 -4.095 -13.248 1.00 98.25 93 SER A O 1
ATOM 732 N N . ARG A 1 94 ? 1.985 -5.233 -14.820 1.00 97.94 94 ARG A N 1
ATOM 733 C CA . ARG A 1 94 ? 0.965 -6.292 -14.901 1.00 97.94 94 ARG A CA 1
ATOM 734 C C . ARG A 1 94 ? 0.815 -7.052 -13.587 1.00 97.94 94 ARG A C 1
ATOM 736 O O . ARG A 1 94 ? -0.296 -7.435 -13.236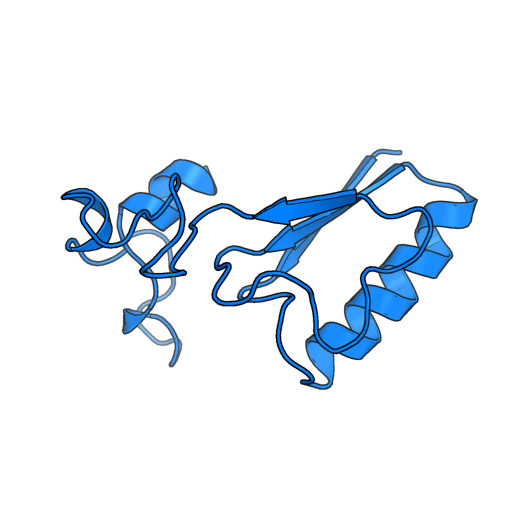 1.00 97.94 94 ARG A O 1
ATOM 743 N N . LEU A 1 95 ? 1.900 -7.194 -12.823 1.00 98.25 95 LEU A N 1
ATOM 744 C CA . LEU A 1 95 ? 1.839 -7.793 -11.493 1.00 98.25 95 LEU A CA 1
ATOM 745 C C . LEU A 1 95 ? 0.942 -6.992 -10.540 1.00 98.25 95 LEU A C 1
ATOM 747 O O . LEU A 1 95 ? 0.144 -7.580 -9.815 1.00 98.25 95 LEU A O 1
ATOM 751 N N . THR A 1 96 ? 1.051 -5.658 -10.541 1.00 97.81 96 THR A N 1
ATOM 752 C CA . THR A 1 96 ? 0.167 -4.828 -9.710 1.00 97.81 96 THR A CA 1
ATOM 753 C C . THR A 1 96 ? -1.274 -4.890 -10.190 1.00 97.81 96 THR A C 1
ATOM 755 O O . THR A 1 96 ? -2.160 -4.983 -9.351 1.00 97.81 96 THR A O 1
ATOM 758 N N . ASP A 1 97 ? -1.509 -4.894 -11.506 1.00 96.81 97 ASP A N 1
ATOM 759 C CA . ASP A 1 97 ? -2.863 -5.026 -12.059 1.00 96.81 97 ASP A CA 1
ATOM 760 C C . ASP A 1 97 ? -3.528 -6.320 -11.564 1.00 96.81 97 ASP A C 1
ATOM 762 O O . ASP A 1 97 ? -4.645 -6.285 -11.060 1.00 96.81 97 ASP A O 1
ATOM 766 N N . ALA A 1 98 ? -2.816 -7.448 -11.643 1.00 96.81 98 ALA A N 1
ATOM 767 C CA . ALA A 1 98 ? -3.342 -8.757 -11.260 1.00 96.81 98 ALA A CA 1
ATOM 768 C C . ALA A 1 98 ? -3.622 -8.898 -9.755 1.00 96.81 98 ALA A C 1
ATOM 770 O O . ALA A 1 98 ? -4.504 -9.656 -9.376 1.00 96.81 98 ALA A O 1
ATOM 771 N N . ARG A 1 99 ? -2.868 -8.200 -8.895 1.00 96.44 99 ARG A N 1
ATOM 772 C CA . ARG A 1 99 ? -3.027 -8.277 -7.430 1.00 96.44 99 ARG A CA 1
ATOM 773 C C . ARG A 1 99 ? -4.005 -7.248 -6.858 1.00 96.44 99 ARG A C 1
ATOM 775 O O . ARG A 1 99 ? -4.362 -7.352 -5.689 1.00 96.44 99 ARG A O 1
ATOM 782 N N . ILE A 1 100 ? -4.367 -6.232 -7.642 1.00 92.69 100 ILE A N 1
ATOM 783 C CA . ILE A 1 100 ? -5.404 -5.252 -7.286 1.00 92.69 100 ILE A CA 1
ATOM 784 C C . ILE A 1 100 ? -6.803 -5.765 -7.668 1.00 92.69 100 ILE A C 1
ATOM 786 O O . ILE A 1 100 ? -7.768 -5.349 -7.029 1.00 92.69 100 ILE A O 1
ATOM 790 N N . ALA A 1 101 ? -6.896 -6.611 -8.702 1.00 75.56 101 ALA A N 1
ATOM 791 C CA . ALA A 1 101 ? -8.146 -7.141 -9.257 1.00 75.56 101 ALA A CA 1
ATOM 792 C C . ALA A 1 101 ? -8.910 -8.079 -8.308 1.00 75.56 101 ALA A C 1
ATOM 794 O O . ALA A 1 101 ? -8.259 -8.785 -7.505 1.00 75.56 101 ALA A O 1
#

Radius of gyration: 14.1 Å; Cα contacts (8 Å, |Δi|>4): 179; chains: 1; bounding box: 35×28×35 Å

Foldseek 3Di:
DEEEAEACALQDDDPVNVVVQVVQLVCLVPYAAEYEHQEDQDPARPVGHRPSYHYYYQAYCPPPDPRHCCPPPQQPAFDDPDDPPDPCRNNDTSSSVVSVD